Protein AF-A0A958D1J6-F1 (afdb_monomer)

Foldseek 3Di:
DLLLLLLLVLLQLLLVLVCLQPNDDRVSVVVCVVPVVVSCCCRP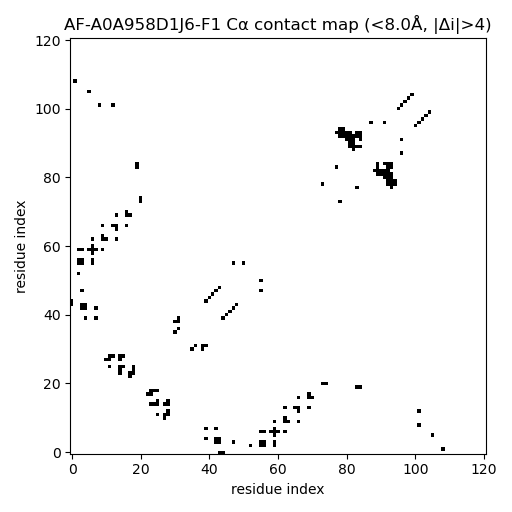VPPCNPPDPVVSNVSNVVSVVSSVVSVVPDDPCQQVQACSCVVVPNRDGNVCCCVVPNVVVVVVVVVVVVVVVVVVD

pLDDT: mean 96.07, std 3.65, range [61.59, 98.75]

Radius of gyration: 15.24 Å; Cα contacts (8 Å, |Δi|>4): 112; chains: 1; bounding box: 37×27×44 Å

Secondary structure (DSSP, 8-state):
-HHHHHHHHHHHHHHHHHHHHS----HHHHHHHH-HHHHHIIIIIISSTT--HHHHHHHHHHHHHHHHHHHHTSPTTSTT-TTSSTTT-TT--HHHIIIIIIIHHHHHHHHHHHHHHHH--

Structure (mmCIF, N/CA/C/O backbone):
data_AF-A0A958D1J6-F1
#
_entry.id   AF-A0A958D1J6-F1
#
loop_
_atom_site.group_PDB
_atom_site.id
_atom_site.type_symbol
_atom_site.label_atom_id
_atom_site.label_alt_id
_atom_site.label_comp_id
_atom_site.label_asym_id
_atom_site.label_entity_id
_atom_site.label_seq_id
_atom_site.pdbx_PDB_ins_code
_atom_site.Cartn_x
_atom_site.Cartn_y
_atom_site.Cartn_z
_atom_site.occupancy
_atom_site.B_iso_or_equiv
_atom_site.auth_seq_id
_atom_site.auth_comp_id
_atom_site.auth_asym_id
_atom_site.auth_atom_id
_atom_site.pdbx_PDB_model_num
ATOM 1 N N . ASP A 1 1 ? 9.641 -0.310 -13.006 1.00 91.31 1 ASP A N 1
ATOM 2 C CA . ASP A 1 1 ? 8.412 0.464 -12.726 1.00 91.31 1 ASP A CA 1
ATOM 3 C C . ASP A 1 1 ? 7.361 -0.378 -12.018 1.00 91.31 1 ASP A C 1
ATOM 5 O O . ASP A 1 1 ? 7.129 -0.153 -10.844 1.00 91.31 1 ASP A O 1
ATOM 9 N N . LEU A 1 2 ? 6.806 -1.426 -12.639 1.00 95.00 2 LEU A N 1
ATOM 10 C CA . LEU A 1 2 ? 5.727 -2.221 -12.019 1.00 95.00 2 LEU A CA 1
ATOM 11 C C . LEU A 1 2 ? 6.075 -2.839 -10.647 1.00 95.00 2 LEU A C 1
ATOM 13 O O . LEU A 1 2 ? 5.245 -2.828 -9.746 1.00 95.00 2 LEU A O 1
ATOM 17 N N . VAL A 1 3 ? 7.297 -3.349 -10.447 1.00 96.12 3 VAL A N 1
ATOM 18 C CA . VAL A 1 3 ? 7.703 -3.873 -9.124 1.00 96.12 3 VAL A CA 1
ATOM 19 C C . VAL A 1 3 ? 7.863 -2.752 -8.094 1.00 96.12 3 VAL A C 1
ATOM 21 O O . VAL A 1 3 ? 7.436 -2.918 -6.960 1.00 96.12 3 VAL A O 1
ATOM 24 N N . ALA A 1 4 ? 8.411 -1.602 -8.493 1.00 97.06 4 ALA A N 1
ATOM 25 C CA . ALA A 1 4 ? 8.508 -0.411 -7.644 1.00 97.06 4 ALA A CA 1
ATOM 26 C C . ALA A 1 4 ? 7.117 0.108 -7.235 1.00 97.06 4 ALA A C 1
ATOM 28 O O . ALA A 1 4 ? 6.882 0.440 -6.074 1.00 97.06 4 ALA A O 1
ATOM 29 N N . HIS A 1 5 ? 6.171 0.105 -8.176 1.00 97.25 5 HIS A N 1
ATOM 30 C CA . HIS A 1 5 ? 4.764 0.406 -7.926 1.00 97.25 5 HIS A CA 1
ATOM 31 C C . HIS A 1 5 ? 4.171 -0.544 -6.880 1.00 97.25 5 HIS A C 1
ATOM 33 O O . HIS A 1 5 ? 3.670 -0.099 -5.853 1.00 97.25 5 HIS A O 1
ATOM 39 N N . LEU A 1 6 ? 4.314 -1.861 -7.063 1.00 97.62 6 LEU A N 1
ATOM 40 C CA . LEU A 1 6 ? 3.827 -2.839 -6.084 1.00 97.62 6 LEU A CA 1
ATOM 41 C C . LEU A 1 6 ? 4.512 -2.705 -4.711 1.00 97.62 6 LEU A C 1
ATOM 43 O O . LEU A 1 6 ? 3.834 -2.833 -3.695 1.00 97.62 6 LEU A O 1
ATOM 47 N N . ALA A 1 7 ? 5.817 -2.410 -4.664 1.00 97.94 7 ALA A N 1
ATOM 48 C CA . ALA A 1 7 ? 6.543 -2.151 -3.417 1.00 97.94 7 ALA A CA 1
ATOM 49 C C . ALA A 1 7 ? 5.951 -0.956 -2.655 1.00 97.94 7 ALA A C 1
ATOM 51 O O . ALA A 1 7 ? 5.732 -1.031 -1.448 1.00 97.94 7 ALA A O 1
ATOM 52 N N . SER A 1 8 ? 5.608 0.116 -3.373 1.00 98.12 8 SER A N 1
ATOM 53 C CA . SER A 1 8 ? 4.986 1.318 -2.801 1.00 98.12 8 SER A CA 1
ATOM 54 C C . SER A 1 8 ? 3.652 1.003 -2.125 1.00 98.12 8 SER A C 1
ATOM 56 O O . SER A 1 8 ? 3.376 1.502 -1.037 1.00 98.12 8 SER A O 1
ATOM 58 N N . PHE A 1 9 ? 2.842 0.125 -2.722 1.00 98.19 9 PHE A N 1
ATOM 59 C CA . PHE A 1 9 ? 1.575 -0.304 -2.128 1.00 98.19 9 PHE A CA 1
ATOM 60 C C . PHE A 1 9 ? 1.776 -1.212 -0.907 1.00 98.19 9 PHE A C 1
ATOM 62 O O . PHE A 1 9 ? 1.050 -1.058 0.071 1.00 98.19 9 PHE A O 1
ATOM 69 N N . GLU A 1 10 ? 2.764 -2.112 -0.906 1.00 98.44 10 GLU A N 1
ATOM 70 C CA . GLU A 1 10 ? 3.092 -2.900 0.296 1.00 98.44 10 GLU A CA 1
ATOM 71 C C . GLU A 1 10 ? 3.507 -1.992 1.463 1.00 98.44 10 GLU A C 1
ATOM 73 O O . GLU A 1 10 ? 3.044 -2.182 2.585 1.00 98.44 10 GLU A O 1
ATOM 78 N N . LEU A 1 11 ? 4.299 -0.946 1.203 1.00 98.62 11 LEU A N 1
ATOM 79 C CA . LEU A 1 11 ? 4.679 0.036 2.225 1.00 98.62 11 LEU A CA 1
ATOM 80 C C . LEU A 1 11 ? 3.473 0.817 2.770 1.00 98.62 11 LEU A C 1
ATOM 82 O O . LEU A 1 11 ? 3.388 1.057 3.972 1.00 98.62 11 LEU A O 1
ATOM 86 N N . VAL A 1 12 ? 2.499 1.165 1.923 1.00 98.44 12 VAL A N 1
ATOM 87 C CA . VAL A 1 12 ? 1.239 1.760 2.400 1.00 98.44 12 VAL A CA 1
ATOM 88 C C . VAL A 1 12 ? 0.468 0.770 3.278 1.00 98.44 12 VAL A C 1
ATOM 90 O O . VAL A 1 12 ? -0.080 1.161 4.306 1.00 98.44 12 VAL A O 1
ATOM 93 N N . LEU A 1 13 ? 0.423 -0.514 2.907 1.00 98.4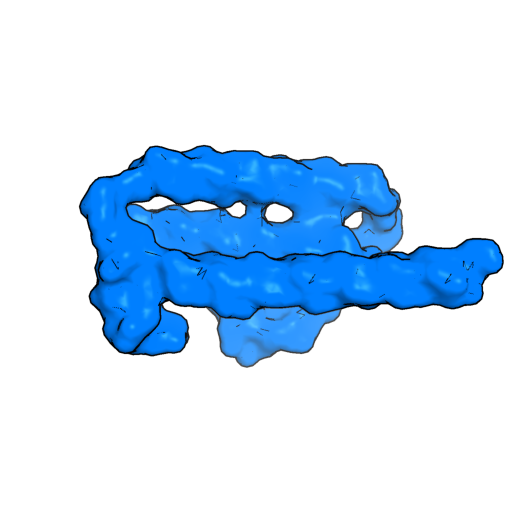4 13 LEU A N 1
ATOM 94 C CA . LEU A 1 13 ? -0.257 -1.533 3.710 1.00 98.44 13 LEU A CA 1
ATOM 95 C C . LEU A 1 13 ? 0.408 -1.716 5.081 1.00 98.44 13 LEU A C 1
ATOM 97 O O . LEU A 1 13 ? -0.297 -1.896 6.072 1.00 98.44 13 LEU A O 1
ATOM 101 N N . VAL A 1 14 ? 1.738 -1.609 5.161 1.00 98.62 14 VAL A N 1
ATOM 102 C CA . VAL A 1 14 ? 2.468 -1.574 6.438 1.00 98.62 14 VAL A CA 1
ATOM 103 C C . VAL A 1 14 ? 1.943 -0.452 7.336 1.00 98.62 14 VAL A C 1
ATOM 105 O O . VAL A 1 14 ? 1.565 -0.727 8.475 1.00 98.62 14 VAL A O 1
ATOM 108 N N . GLU A 1 15 ? 1.866 0.784 6.832 1.00 98.44 15 GLU A N 1
ATOM 109 C CA . GLU A 1 15 ? 1.363 1.924 7.612 1.00 98.44 15 GLU A CA 1
ATOM 110 C C . GLU A 1 15 ? -0.086 1.717 8.064 1.00 98.44 15 GLU A C 1
ATOM 112 O O . GLU A 1 15 ? -0.425 1.993 9.213 1.00 98.44 15 GLU A O 1
ATOM 117 N N . VAL A 1 16 ? -0.943 1.194 7.181 1.00 97.81 16 VAL A N 1
ATOM 118 C CA . VAL A 1 16 ? -2.345 0.908 7.509 1.00 97.81 16 VAL A CA 1
ATOM 119 C C . VAL A 1 16 ? -2.453 -0.114 8.640 1.00 97.81 16 VAL A C 1
ATOM 121 O O . VAL A 1 16 ? -3.212 0.097 9.583 1.00 97.81 16 VAL A O 1
ATOM 124 N N . LEU A 1 17 ? -1.703 -1.215 8.567 1.00 97.88 17 LEU A N 1
ATOM 125 C CA . LEU A 1 17 ? -1.747 -2.261 9.589 1.00 97.88 17 LEU A CA 1
ATOM 126 C C . LEU A 1 17 ? -1.209 -1.767 10.938 1.00 97.88 17 LEU A C 1
ATOM 128 O O . LEU A 1 17 ? -1.759 -2.125 11.978 1.00 97.88 17 LEU A O 1
ATOM 132 N N . GLN A 1 18 ? -0.173 -0.925 10.929 1.00 97.38 18 GLN A N 1
ATOM 133 C CA . GLN A 1 18 ? 0.366 -0.311 12.144 1.00 97.38 18 GLN A CA 1
ATOM 134 C C . GLN A 1 18 ? -0.646 0.643 12.795 1.00 97.38 18 GLN A C 1
ATOM 136 O O . GLN A 1 18 ? -0.955 0.475 13.976 1.00 97.38 18 GLN A O 1
ATOM 141 N N . ASP A 1 19 ? -1.210 1.572 12.018 1.00 96.81 19 ASP A N 1
ATOM 142 C CA . ASP A 1 19 ? -2.155 2.596 12.490 1.00 96.81 19 ASP A CA 1
ATOM 143 C C . ASP A 1 19 ? -3.422 1.985 13.106 1.00 96.81 19 ASP A C 1
ATOM 145 O O . ASP A 1 19 ? -3.931 2.458 14.123 1.00 96.81 19 ASP A O 1
ATOM 149 N N . VAL A 1 20 ? -3.912 0.880 12.535 1.00 95.44 20 VAL A N 1
ATOM 150 C CA . VAL A 1 20 ? -5.129 0.207 13.017 1.00 95.44 20 VAL A CA 1
ATOM 151 C C . VAL A 1 20 ? -4.915 -0.506 14.358 1.00 95.44 20 VAL A C 1
ATOM 153 O O . VAL A 1 20 ? -5.863 -0.661 15.133 1.00 95.44 20 VAL A O 1
ATOM 156 N N . VAL A 1 21 ? -3.684 -0.922 14.673 1.00 94.69 21 VAL A N 1
ATOM 157 C CA . VAL A 1 21 ? -3.343 -1.489 15.988 1.00 94.69 21 VAL A CA 1
ATOM 158 C C . VAL A 1 21 ? -3.067 -0.383 16.999 1.00 94.69 21 VAL A C 1
ATOM 160 O O . VAL A 1 21 ? -3.572 -0.419 18.121 1.00 94.69 21 VAL A O 1
ATOM 163 N N . THR A 1 22 ? -2.231 0.582 16.627 1.00 94.38 22 THR A N 1
ATOM 164 C CA . THR A 1 22 ? -1.876 1.735 17.454 1.00 94.38 22 THR A CA 1
ATOM 165 C C . THR A 1 22 ? -1.797 2.957 16.552 1.00 94.38 22 THR A C 1
ATOM 167 O O . THR A 1 22 ? -0.909 2.988 15.701 1.00 94.38 22 THR A O 1
ATOM 170 N N . PRO A 1 23 ? -2.659 3.972 16.758 1.00 95.38 23 PRO A N 1
ATOM 171 C CA . PRO A 1 23 ? -2.681 5.148 15.904 1.00 95.38 23 PRO A CA 1
ATOM 172 C C . PRO A 1 23 ? -1.292 5.758 15.727 1.00 95.38 23 PRO A C 1
ATOM 174 O O . PRO A 1 23 ? -0.608 6.064 16.711 1.00 95.38 23 PRO A O 1
ATOM 177 N N . CYS A 1 24 ? -0.875 5.933 14.477 1.00 96.50 24 CYS A N 1
ATOM 178 C CA . CYS A 1 24 ? 0.449 6.430 14.132 1.00 96.50 24 CYS A CA 1
ATOM 179 C C . CYS A 1 24 ? 0.403 7.300 12.868 1.00 96.50 24 CYS A C 1
ATOM 181 O O . CYS A 1 24 ? -0.571 7.271 12.120 1.00 96.50 24 CYS A O 1
ATOM 183 N N . PRO A 1 25 ? 1.440 8.112 12.603 1.00 97.62 25 PRO A N 1
ATOM 184 C CA . PRO A 1 25 ? 1.543 8.808 11.327 1.00 97.62 25 PRO A CA 1
ATOM 185 C C . PRO A 1 25 ? 1.575 7.819 10.155 1.00 97.62 25 PRO A C 1
ATOM 187 O O . PRO A 1 25 ? 2.280 6.814 10.219 1.00 97.62 25 PRO A O 1
ATOM 190 N N . THR A 1 26 ? 0.858 8.140 9.078 1.00 97.94 26 THR A N 1
ATOM 191 C CA . THR A 1 26 ? 0.780 7.315 7.860 1.00 97.94 26 THR A CA 1
ATOM 192 C C . THR A 1 26 ? 1.036 8.160 6.602 1.00 97.94 26 THR A C 1
ATOM 194 O O . THR A 1 26 ? 0.122 8.385 5.798 1.00 97.94 26 THR A O 1
ATOM 197 N N . PRO A 1 27 ? 2.243 8.731 6.448 1.00 98.06 27 PRO A N 1
ATOM 198 C CA . PRO A 1 27 ? 2.537 9.654 5.358 1.00 98.06 27 PRO A CA 1
ATOM 199 C C . PRO A 1 27 ? 2.343 9.042 3.964 1.00 98.06 27 PRO A C 1
ATOM 201 O O . PRO A 1 27 ? 1.888 9.752 3.067 1.00 98.06 27 PRO A O 1
ATOM 204 N N . LEU A 1 28 ? 2.640 7.755 3.756 1.00 98.31 28 LEU A N 1
ATOM 205 C CA . LEU A 1 28 ? 2.443 7.107 2.456 1.00 98.31 28 LEU A CA 1
ATOM 206 C C . LEU A 1 28 ? 0.959 6.886 2.157 1.00 98.31 28 LEU A C 1
ATOM 208 O O . LEU A 1 28 ? 0.515 7.177 1.047 1.00 98.31 28 LEU A O 1
ATOM 212 N N . ARG A 1 29 ? 0.172 6.428 3.139 1.00 97.44 29 ARG A N 1
ATOM 213 C CA . ARG A 1 29 ? -1.290 6.311 2.995 1.00 97.44 29 ARG A CA 1
ATOM 214 C C . ARG A 1 29 ? -1.921 7.665 2.696 1.00 97.44 29 ARG A C 1
ATOM 216 O O . ARG A 1 29 ? -2.786 7.765 1.827 1.00 97.44 29 ARG A O 1
ATOM 223 N N . ASP A 1 30 ? -1.508 8.694 3.428 1.00 97.94 30 ASP A N 1
ATOM 224 C CA . ASP A 1 30 ? -2.073 10.033 3.299 1.00 97.94 30 ASP A CA 1
ATOM 225 C C . ASP A 1 30 ? -1.710 10.650 1.941 1.00 97.94 30 ASP A C 1
ATOM 227 O O . ASP A 1 30 ? -2.576 11.244 1.298 1.00 97.94 30 ASP A O 1
ATOM 231 N N . ALA A 1 31 ? -0.483 10.431 1.453 1.00 98.00 31 ALA A N 1
ATOM 232 C CA . ALA A 1 31 ? -0.067 10.828 0.110 1.00 98.00 31 ALA A CA 1
ATOM 233 C C . ALA A 1 31 ? -0.853 10.087 -0.986 1.00 98.00 31 ALA A C 1
ATOM 235 O O . ALA A 1 31 ? -1.407 10.736 -1.873 1.00 98.00 31 ALA A O 1
ATOM 236 N N . LEU A 1 32 ? -0.978 8.755 -0.892 1.00 97.19 32 LEU A N 1
ATOM 237 C CA . LEU A 1 32 ? -1.760 7.947 -1.837 1.00 97.19 32 LEU A CA 1
ATOM 238 C C . LEU A 1 32 ? -3.224 8.406 -1.901 1.00 97.19 32 LEU A C 1
ATOM 240 O O . LEU A 1 32 ? -3.816 8.470 -2.976 1.00 97.19 32 LEU A O 1
ATOM 244 N N . LYS A 1 33 ? -3.819 8.720 -0.745 1.00 95.81 33 LYS A N 1
ATOM 245 C CA . LYS A 1 33 ? -5.204 9.189 -0.653 1.00 95.81 33 LYS A CA 1
ATOM 246 C C . LYS A 1 33 ? -5.384 10.597 -1.222 1.00 95.81 33 LYS A C 1
ATOM 248 O O . LYS A 1 33 ? -6.450 10.889 -1.760 1.00 95.81 33 LYS A O 1
ATOM 253 N N . ALA A 1 34 ? -4.394 11.471 -1.050 1.00 97.19 34 ALA A N 1
ATOM 254 C CA . ALA A 1 34 ? -4.456 12.845 -1.532 1.00 97.19 34 ALA A CA 1
ATOM 255 C C . ALA A 1 34 ? -4.420 12.906 -3.064 1.00 97.19 34 ALA A C 1
ATOM 257 O O . ALA A 1 34 ? -5.261 13.573 -3.663 1.00 97.19 34 ALA A O 1
ATOM 258 N N . ASP A 1 35 ? -3.476 12.194 -3.680 1.00 97.75 35 ASP A N 1
ATOM 259 C CA . ASP A 1 35 ? -3.343 12.099 -5.131 1.00 97.75 35 ASP A CA 1
ATOM 260 C C . ASP A 1 35 ? -2.584 10.819 -5.500 1.00 97.75 35 ASP A C 1
ATOM 262 O O . ASP A 1 35 ? -1.360 10.735 -5.383 1.00 97.75 35 ASP A O 1
ATOM 266 N N . GLY A 1 36 ? -3.323 9.804 -5.954 1.00 95.62 36 GLY A N 1
ATOM 267 C CA . GLY A 1 36 ? -2.737 8.511 -6.293 1.00 95.62 36 GLY A CA 1
ATOM 268 C C . GLY A 1 36 ? -1.811 8.551 -7.508 1.00 95.62 36 GLY A C 1
ATOM 269 O O . GLY A 1 36 ? -0.888 7.743 -7.583 1.00 95.62 36 GLY A O 1
ATOM 270 N N . GLN A 1 37 ? -2.019 9.483 -8.444 1.00 96.69 37 GLN A N 1
ATOM 271 C CA . GLN A 1 37 ? -1.128 9.626 -9.591 1.00 96.69 37 GLN A CA 1
ATOM 272 C C . GLN A 1 37 ? 0.178 10.286 -9.155 1.00 96.69 37 GLN A C 1
ATOM 274 O O . GLN A 1 37 ? 1.237 9.707 -9.369 1.00 96.69 37 GLN A O 1
ATOM 279 N N . ALA A 1 38 ? 0.102 11.425 -8.462 1.00 97.81 38 ALA A N 1
ATOM 280 C CA . ALA A 1 38 ? 1.297 12.103 -7.962 1.00 97.81 38 ALA A CA 1
ATOM 281 C C . ALA A 1 38 ? 2.094 11.222 -6.984 1.00 97.81 38 ALA A C 1
ATOM 283 O O . ALA A 1 38 ? 3.324 11.250 -6.980 1.00 97.81 38 ALA A O 1
ATOM 284 N N . PHE A 1 39 ? 1.410 10.400 -6.179 1.00 98.06 39 PHE A N 1
ATOM 285 C CA . PHE A 1 39 ? 2.059 9.385 -5.352 1.00 98.06 39 PHE A CA 1
ATOM 286 C C . PHE A 1 39 ? 2.8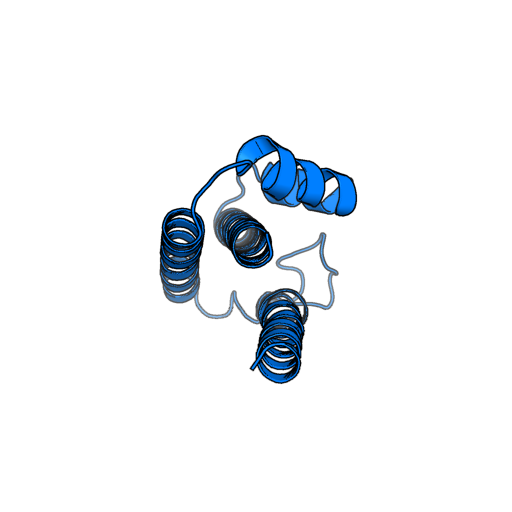63 8.392 -6.199 1.00 98.06 39 PHE A C 1
ATOM 288 O O . PHE A 1 39 ? 4.029 8.152 -5.890 1.00 98.06 39 PHE A O 1
ATOM 295 N N . ASN A 1 40 ? 2.274 7.830 -7.259 1.00 96.00 40 ASN A N 1
ATOM 296 C CA . ASN A 1 40 ? 2.970 6.875 -8.122 1.00 96.00 40 ASN A CA 1
ATOM 297 C C . ASN A 1 40 ? 4.153 7.526 -8.845 1.00 96.00 40 ASN A C 1
ATOM 299 O O . ASN A 1 40 ? 5.241 6.955 -8.822 1.00 96.00 40 ASN A O 1
ATOM 303 N N . ASP A 1 41 ? 3.965 8.721 -9.408 1.00 97.38 41 ASP A N 1
ATOM 304 C CA . ASP A 1 41 ? 5.022 9.475 -10.091 1.00 97.38 41 ASP A CA 1
ATOM 305 C C . ASP A 1 41 ? 6.206 9.702 -9.131 1.00 97.38 41 ASP A C 1
ATOM 307 O O . ASP A 1 41 ? 7.354 9.381 -9.437 1.00 97.38 41 ASP A O 1
ATOM 311 N N . HIS A 1 42 ? 5.934 10.135 -7.896 1.00 97.88 42 HIS A N 1
ATOM 312 C CA . HIS A 1 42 ? 6.979 10.323 -6.893 1.00 97.88 42 HIS A CA 1
ATOM 313 C C . HIS A 1 42 ? 7.657 9.005 -6.482 1.00 97.88 42 HIS A C 1
ATOM 315 O O . HIS A 1 42 ? 8.883 8.909 -6.409 1.00 97.88 42 HIS A O 1
ATOM 321 N N . GLN A 1 43 ? 6.879 7.963 -6.194 1.00 97.44 43 GLN A N 1
ATOM 322 C CA . GLN A 1 43 ? 7.414 6.703 -5.684 1.00 97.44 43 GLN A CA 1
ATOM 323 C C . GLN A 1 43 ? 8.185 5.902 -6.741 1.00 97.44 43 GLN A C 1
ATOM 325 O O . GLN A 1 43 ? 9.157 5.218 -6.407 1.00 97.44 43 GLN A O 1
ATOM 330 N N . VAL A 1 44 ? 7.753 5.945 -7.998 1.00 95.81 44 VAL A N 1
ATOM 331 C CA . VAL A 1 44 ? 8.330 5.151 -9.085 1.00 95.81 44 VAL A CA 1
ATOM 332 C C . VAL A 1 44 ? 9.349 5.972 -9.866 1.00 95.81 44 VAL A C 1
ATOM 334 O O . VAL A 1 44 ? 10.504 5.551 -9.970 1.00 95.81 44 VAL A O 1
ATOM 337 N N . ASP A 1 45 ? 8.955 7.150 -10.349 1.00 93.25 45 ASP A N 1
ATOM 338 C CA . ASP A 1 45 ? 9.727 7.908 -11.339 1.00 93.25 45 ASP A CA 1
ATOM 339 C C . ASP A 1 45 ? 10.722 8.884 -10.713 1.00 93.25 45 ASP A C 1
ATOM 341 O O . ASP A 1 45 ? 11.720 9.233 -11.349 1.00 93.25 45 ASP A O 1
ATOM 345 N N . GLU A 1 46 ? 10.498 9.310 -9.467 1.00 93.75 46 GLU A N 1
ATOM 346 C CA . GLU A 1 46 ? 11.437 10.172 -8.743 1.00 93.75 46 GLU A CA 1
ATOM 347 C C . GLU A 1 46 ? 12.316 9.365 -7.780 1.00 93.75 46 GLU A C 1
ATOM 349 O O . GLU A 1 46 ? 13.542 9.363 -7.904 1.00 93.75 46 GLU A O 1
ATOM 354 N N . LEU A 1 47 ? 11.709 8.643 -6.834 1.00 93.94 47 LEU A N 1
ATOM 355 C CA . LEU A 1 47 ? 12.428 7.984 -5.739 1.00 93.94 47 LEU A CA 1
ATOM 356 C C . LEU A 1 47 ? 13.222 6.754 -6.197 1.00 93.94 47 LEU A C 1
ATOM 358 O O . LEU A 1 47 ? 14.347 6.519 -5.741 1.00 93.94 47 LEU A O 1
ATOM 362 N N . ARG A 1 48 ? 12.629 5.955 -7.088 1.00 95.81 48 ARG A N 1
ATOM 363 C CA . ARG A 1 48 ? 13.195 4.687 -7.576 1.00 95.81 48 ARG A CA 1
ATOM 364 C C . ARG A 1 48 ? 13.719 4.789 -9.003 1.00 95.81 48 ARG A C 1
ATOM 366 O O . ARG A 1 48 ? 14.025 3.773 -9.632 1.00 95.81 48 ARG A O 1
ATOM 373 N N . ASN A 1 49 ? 13.902 6.014 -9.489 1.00 93.69 49 ASN A N 1
ATOM 374 C CA . ASN A 1 49 ? 14.517 6.267 -10.779 1.00 93.69 49 ASN A CA 1
ATOM 375 C C . ASN A 1 49 ? 15.912 5.633 -10.848 1.00 93.69 49 ASN A C 1
ATOM 377 O O . ASN A 1 49 ? 16.746 5.817 -9.958 1.00 93.69 49 ASN A O 1
ATOM 381 N N . GLY A 1 50 ? 16.167 4.863 -11.904 1.00 94.38 50 GLY A N 1
ATOM 382 C CA . GLY A 1 50 ? 17.451 4.200 -12.120 1.00 94.38 50 GLY A CA 1
ATOM 383 C C . GLY A 1 50 ? 17.754 3.048 -11.157 1.00 94.38 50 GLY A C 1
ATOM 384 O O . GLY A 1 50 ? 18.860 2.506 -11.203 1.00 94.38 50 GLY A O 1
ATOM 385 N N . TRP A 1 51 ? 16.813 2.643 -10.295 1.00 97.50 51 TRP A N 1
ATOM 386 C CA . TRP A 1 51 ? 16.976 1.422 -9.507 1.00 97.50 51 TRP A CA 1
ATOM 387 C C . TRP A 1 51 ? 16.943 0.193 -10.414 1.00 97.50 51 TRP A C 1
ATOM 389 O O . TRP A 1 51 ? 16.236 0.147 -11.422 1.00 97.50 51 TRP A O 1
ATOM 399 N N . THR A 1 52 ? 17.699 -0.835 -10.031 1.00 97.69 52 THR A N 1
ATOM 400 C CA . THR A 1 52 ? 17.628 -2.128 -10.710 1.00 97.69 52 THR A CA 1
ATOM 401 C C . THR A 1 52 ? 16.348 -2.865 -10.331 1.00 97.69 52 THR A C 1
ATOM 403 O O . THR A 1 52 ? 15.731 -2.604 -9.293 1.00 97.69 52 THR A O 1
ATOM 406 N N . TYR A 1 53 ? 15.963 -3.828 -11.167 1.00 95.50 53 TYR A N 1
ATOM 407 C CA . TYR A 1 53 ? 14.848 -4.722 -10.871 1.00 95.50 53 TYR A CA 1
ATOM 408 C C . TYR A 1 53 ? 15.047 -5.444 -9.533 1.00 95.50 53 TYR A C 1
ATOM 410 O O . TYR A 1 53 ? 14.123 -5.492 -8.727 1.00 95.50 53 TYR A O 1
ATOM 418 N N . GLU A 1 54 ? 16.253 -5.958 -9.282 1.00 98.25 54 GLU A N 1
ATOM 419 C CA . GLU A 1 54 ? 16.594 -6.719 -8.079 1.00 98.25 54 GLU A CA 1
ATOM 420 C C . GLU A 1 54 ? 16.393 -5.874 -6.825 1.00 98.25 54 GLU A C 1
ATOM 422 O O . GLU A 1 54 ? 15.769 -6.334 -5.876 1.00 98.25 54 GLU A O 1
ATOM 427 N N . ARG A 1 55 ? 16.822 -4.608 -6.853 1.00 98.25 55 ARG A N 1
ATOM 428 C CA . ARG A 1 55 ? 16.651 -3.691 -5.724 1.00 98.25 55 ARG A CA 1
ATOM 429 C C . ARG A 1 55 ? 15.177 -3.396 -5.439 1.00 98.25 55 ARG A C 1
ATOM 431 O O . ARG A 1 55 ? 14.760 -3.390 -4.285 1.00 98.25 55 ARG A O 1
ATOM 438 N N . CYS A 1 56 ? 14.375 -3.166 -6.479 1.00 98.00 56 CYS A N 1
ATOM 439 C CA . CYS A 1 56 ? 12.929 -2.983 -6.322 1.00 98.00 56 CYS A CA 1
ATOM 440 C C . CYS A 1 56 ? 12.255 -4.258 -5.791 1.00 98.00 56 CYS A C 1
ATOM 442 O O . CYS A 1 56 ? 11.336 -4.184 -4.978 1.00 98.00 56 CYS A O 1
ATOM 444 N N . LEU A 1 57 ? 12.710 -5.431 -6.242 1.00 98.06 57 LEU A N 1
ATOM 445 C CA . LEU A 1 57 ? 12.201 -6.716 -5.776 1.00 98.06 57 LEU A CA 1
ATOM 446 C C . LEU A 1 57 ? 12.558 -6.968 -4.306 1.00 98.06 57 LEU A C 1
ATOM 448 O O . LEU A 1 57 ? 11.704 -7.432 -3.559 1.00 98.06 57 LEU A O 1
ATOM 452 N N . GLU A 1 58 ? 13.782 -6.650 -3.886 1.00 98.62 58 GLU A N 1
ATOM 453 C CA . GLU A 1 58 ? 14.221 -6.743 -2.489 1.00 98.62 58 GLU A CA 1
ATOM 454 C C . GLU A 1 58 ? 13.339 -5.898 -1.567 1.00 98.62 58 GLU A C 1
ATOM 456 O O . GLU A 1 58 ? 12.873 -6.397 -0.545 1.00 98.62 58 GLU A O 1
ATOM 461 N N . GLU A 1 59 ? 13.049 -4.651 -1.945 1.00 98.44 59 GLU A N 1
ATOM 462 C CA . GLU A 1 59 ? 12.170 -3.780 -1.162 1.00 98.44 59 GLU A CA 1
ATOM 463 C C . GLU A 1 59 ? 10.733 -4.310 -1.109 1.00 98.44 59 GLU A C 1
ATOM 465 O O . GLU A 1 59 ? 10.144 -4.378 -0.030 1.00 98.44 59 GLU A O 1
ATOM 470 N N . TYR A 1 60 ? 10.187 -4.747 -2.248 1.00 98.44 60 TYR A N 1
ATOM 471 C CA . TYR A 1 60 ? 8.870 -5.381 -2.291 1.00 98.44 60 TYR A CA 1
ATOM 472 C C . TYR A 1 60 ? 8.803 -6.597 -1.356 1.00 98.44 60 TYR A C 1
ATOM 474 O O . TYR A 1 60 ? 7.855 -6.730 -0.585 1.00 98.44 60 TYR A O 1
ATOM 482 N N . LEU A 1 61 ? 9.804 -7.483 -1.400 1.00 98.62 61 LEU A N 1
ATOM 483 C CA . LEU A 1 61 ? 9.843 -8.685 -0.566 1.00 98.62 61 LEU A CA 1
ATOM 484 C C . LEU A 1 61 ? 9.992 -8.344 0.920 1.00 98.62 61 LEU A C 1
ATOM 486 O O . LEU A 1 61 ? 9.336 -8.974 1.748 1.00 98.62 61 LEU A O 1
ATOM 490 N N . ALA A 1 62 ? 10.806 -7.343 1.259 1.00 98.75 62 ALA A N 1
ATOM 491 C CA . ALA A 1 62 ? 10.967 -6.880 2.633 1.00 98.75 62 ALA A CA 1
ATOM 492 C C . ALA A 1 62 ? 9.662 -6.292 3.192 1.00 98.75 62 ALA A C 1
ATOM 494 O O . ALA A 1 62 ? 9.231 -6.678 4.279 1.00 98.75 62 ALA A O 1
ATOM 495 N N . ALA A 1 63 ? 8.999 -5.417 2.431 1.00 98.56 63 ALA A N 1
ATOM 496 C CA . ALA A 1 63 ? 7.713 -4.845 2.819 1.00 98.56 63 ALA A CA 1
ATOM 497 C C . ALA A 1 63 ? 6.630 -5.930 2.929 1.00 98.56 63 ALA A C 1
ATOM 499 O O . ALA A 1 63 ? 5.874 -5.953 3.898 1.00 98.56 63 ALA A O 1
ATOM 500 N N . HIS A 1 64 ? 6.604 -6.884 1.995 1.00 98.38 64 HIS A N 1
ATOM 501 C CA . HIS A 1 64 ? 5.670 -8.004 2.036 1.00 98.38 64 HIS A CA 1
ATOM 502 C C . HIS A 1 64 ? 5.867 -8.884 3.279 1.00 98.38 64 HIS A C 1
ATOM 504 O O . HIS A 1 64 ? 4.893 -9.276 3.920 1.00 98.38 64 HIS A O 1
ATOM 510 N N . GLU A 1 65 ? 7.111 -9.185 3.655 1.00 98.69 65 GLU A N 1
ATOM 511 C CA . GLU A 1 65 ? 7.387 -9.953 4.871 1.00 98.69 65 GLU A CA 1
ATOM 512 C C . GLU A 1 65 ? 6.963 -9.181 6.129 1.00 98.69 65 GLU A C 1
ATOM 514 O O . GLU A 1 65 ? 6.368 -9.760 7.038 1.00 98.69 65 GLU A O 1
ATOM 519 N N . GLN A 1 66 ? 7.161 -7.860 6.153 1.00 98.62 66 GLN A N 1
ATOM 520 C CA . GLN A 1 66 ? 6.664 -7.010 7.233 1.00 98.62 66 GLN A CA 1
ATOM 521 C C . GLN A 1 66 ? 5.131 -7.023 7.322 1.00 98.62 66 GLN A C 1
ATOM 523 O O . GLN A 1 66 ? 4.591 -7.170 8.417 1.00 98.62 66 GLN A O 1
ATOM 528 N N . VAL A 1 67 ? 4.424 -6.928 6.191 1.00 98.44 67 VAL A N 1
ATOM 529 C CA . VAL A 1 67 ? 2.960 -7.073 6.138 1.00 98.44 67 VAL A CA 1
ATOM 530 C C . VAL A 1 67 ? 2.534 -8.420 6.713 1.00 98.44 67 VAL A C 1
ATOM 532 O O . VAL A 1 67 ? 1.630 -8.470 7.544 1.00 98.44 67 VAL A O 1
ATOM 535 N N . ARG A 1 68 ? 3.193 -9.518 6.324 1.00 97.94 68 ARG A N 1
ATOM 536 C CA . ARG A 1 68 ? 2.876 -10.857 6.843 1.00 97.94 68 ARG A CA 1
ATOM 537 C C . ARG A 1 68 ? 3.073 -10.955 8.354 1.00 97.94 68 ARG A C 1
ATOM 539 O O . ARG A 1 68 ? 2.216 -11.531 9.022 1.00 97.94 68 ARG A O 1
ATOM 546 N N . GLY A 1 69 ? 4.152 -10.376 8.879 1.00 98.12 69 GLY A N 1
ATOM 547 C CA . GLY A 1 69 ? 4.389 -10.278 10.320 1.00 98.12 69 GLY A CA 1
ATOM 548 C C . GLY A 1 69 ? 3.279 -9.499 11.026 1.00 98.12 69 GLY A C 1
ATOM 549 O O . GLY A 1 69 ? 2.634 -10.028 11.925 1.00 98.12 69 GLY A O 1
ATOM 550 N N . LEU A 1 70 ? 2.972 -8.291 10.544 1.00 97.81 70 LEU A N 1
ATOM 551 C CA . LEU A 1 70 ? 1.931 -7.435 11.120 1.00 97.81 70 LEU A CA 1
ATOM 552 C C . LEU A 1 70 ? 0.554 -8.102 11.112 1.00 97.81 70 LEU A C 1
ATOM 554 O O . LEU A 1 70 ? -0.140 -8.049 12.119 1.00 97.81 70 LEU A O 1
ATOM 558 N N . VAL A 1 71 ? 0.173 -8.758 10.009 1.00 96.50 71 VAL A N 1
ATOM 559 C CA . VAL A 1 71 ? -1.093 -9.503 9.916 1.00 96.50 71 VAL A CA 1
ATOM 560 C C . VAL A 1 71 ? -1.132 -10.658 10.919 1.00 96.50 71 VAL A C 1
ATOM 562 O O . VAL A 1 71 ? -2.169 -10.879 11.542 1.00 96.50 71 VAL A O 1
ATOM 565 N N . SER A 1 72 ? -0.022 -11.382 11.098 1.00 96.12 72 SER A N 1
ATOM 566 C CA . SER A 1 72 ? 0.071 -12.481 12.069 1.00 96.12 72 SER A CA 1
ATOM 567 C C . SER A 1 72 ? -0.049 -12.004 13.519 1.00 96.12 72 SER A C 1
ATOM 569 O O . SER A 1 72 ? -0.537 -12.756 14.363 1.00 96.12 72 SER A O 1
ATOM 571 N N . ASP A 1 73 ? 0.382 -10.776 13.800 1.00 96.44 73 ASP A N 1
ATOM 572 C CA . ASP A 1 73 ? 0.377 -10.179 15.138 1.00 96.44 73 ASP A CA 1
ATOM 573 C C . ASP A 1 73 ? -0.914 -9.399 15.452 1.00 96.44 73 ASP A C 1
ATOM 575 O O . ASP A 1 73 ? -1.069 -8.866 16.556 1.00 96.44 73 ASP A O 1
ATOM 579 N N . LEU A 1 74 ? -1.867 -9.323 14.512 1.00 95.94 74 LEU A N 1
ATOM 580 C CA . LEU A 1 74 ? -3.124 -8.613 14.740 1.00 95.94 74 LEU A CA 1
ATOM 581 C C . LEU A 1 74 ? -3.912 -9.235 15.906 1.00 95.94 74 LEU A C 1
ATOM 583 O O . LEU A 1 74 ? -4.081 -10.457 15.976 1.00 95.94 74 LEU A O 1
ATOM 587 N N . PRO A 1 75 ? -4.502 -8.405 16.787 1.00 95.62 75 PRO A N 1
ATOM 588 C CA . PRO A 1 75 ? -5.464 -8.871 17.772 1.00 95.62 75 PRO A CA 1
ATOM 589 C C . PRO A 1 75 ? -6.592 -9.695 17.141 1.00 95.62 75 PRO A C 1
ATOM 591 O O . PRO A 1 75 ? -7.147 -9.330 16.099 1.00 95.62 75 PRO A O 1
ATOM 594 N N . ALA A 1 76 ? -6.983 -10.778 17.815 1.00 95.00 76 ALA A N 1
ATOM 595 C CA . ALA A 1 76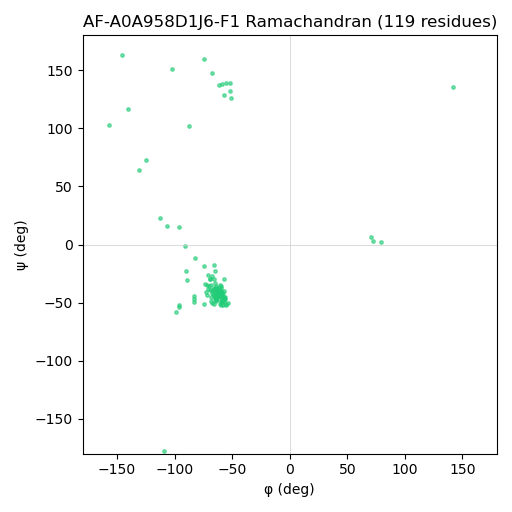 ? -8.053 -11.655 17.353 1.00 95.00 76 ALA A CA 1
ATOM 596 C C . ALA A 1 76 ? -9.337 -10.866 17.033 1.00 95.00 76 ALA A C 1
ATOM 598 O O . ALA A 1 76 ? -9.786 -10.023 17.813 1.00 95.00 76 ALA A O 1
ATOM 599 N N . GLY A 1 77 ? -9.916 -11.137 15.862 1.00 94.62 77 GLY A N 1
ATOM 600 C CA . GLY A 1 77 ? -11.129 -10.479 15.375 1.00 94.62 77 GLY A CA 1
ATOM 601 C C . GLY A 1 77 ? -10.947 -9.027 14.923 1.00 94.62 77 GLY A C 1
ATOM 602 O O . GLY A 1 77 ? -11.934 -8.396 14.567 1.00 94.62 77 GLY A O 1
ATOM 603 N N . LEU A 1 78 ? -9.731 -8.459 14.935 1.00 95.94 78 LEU A N 1
ATOM 604 C CA . LEU A 1 78 ? -9.482 -7.142 14.331 1.00 95.94 78 LEU A CA 1
ATOM 605 C C . LEU A 1 78 ? -9.597 -7.188 12.805 1.00 95.94 78 LEU A C 1
ATOM 607 O O . LEU A 1 78 ? -10.107 -6.237 12.222 1.00 95.94 78 LEU A O 1
ATOM 611 N N . LEU A 1 79 ? -9.186 -8.297 12.183 1.00 95.88 79 LEU A N 1
ATOM 612 C CA . LEU A 1 79 ? -9.214 -8.453 10.730 1.00 95.88 79 LEU A CA 1
ATOM 613 C C . LEU A 1 79 ? -10.643 -8.318 10.162 1.00 95.88 79 LEU A C 1
ATOM 615 O O . LEU A 1 79 ? -10.832 -7.613 9.180 1.00 95.88 79 LEU A O 1
ATOM 619 N N . GLN A 1 80 ? -11.641 -8.892 10.846 1.00 96.62 80 GLN A N 1
ATOM 620 C CA . GLN A 1 80 ? -13.064 -8.870 10.460 1.00 96.62 80 GLN A CA 1
ATOM 621 C C . GLN A 1 80 ? -13.884 -7.767 11.154 1.00 96.62 80 GLN A C 1
ATOM 623 O O . GLN A 1 80 ? -15.114 -7.823 11.233 1.00 96.62 80 GLN A O 1
ATOM 628 N N . ARG A 1 81 ? -13.222 -6.779 11.764 1.00 96.50 81 ARG A N 1
ATOM 629 C CA . 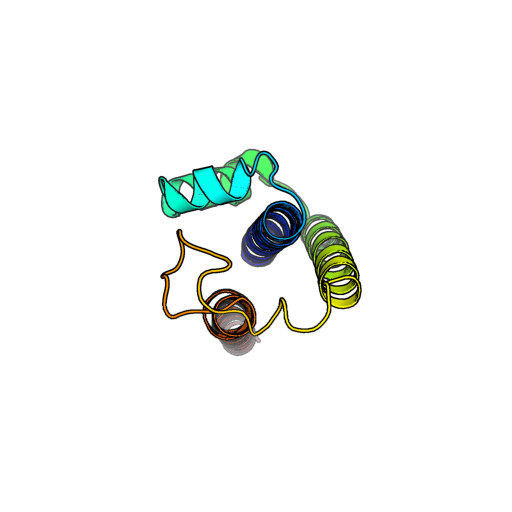ARG A 1 81 ? -13.918 -5.716 12.493 1.00 96.50 81 ARG A CA 1
ATOM 630 C C . ARG A 1 81 ? -14.282 -4.579 11.552 1.00 96.50 81 ARG A C 1
ATOM 632 O O . ARG A 1 81 ? -13.454 -3.716 11.260 1.00 96.50 81 ARG A O 1
ATOM 639 N N . THR A 1 82 ? -15.546 -4.526 11.154 1.00 96.88 82 THR A N 1
ATOM 640 C CA . THR A 1 82 ? -16.079 -3.409 10.366 1.00 96.88 82 THR A CA 1
ATOM 641 C C . THR A 1 82 ? -15.852 -2.071 11.067 1.00 96.88 82 THR A C 1
ATOM 643 O O . THR A 1 82 ? -16.027 -1.961 12.285 1.00 96.88 82 THR A O 1
ATOM 646 N N . GLY A 1 83 ? -15.478 -1.047 10.304 1.00 92.62 83 GLY A N 1
ATOM 647 C CA . GLY A 1 83 ? -15.260 0.303 10.826 1.00 92.62 83 GLY A CA 1
ATOM 648 C C . GLY A 1 83 ? -13.915 0.509 11.530 1.00 92.62 83 GLY A C 1
ATOM 649 O O . GLY A 1 83 ? -13.645 1.620 11.982 1.00 92.62 83 GLY A O 1
ATOM 650 N N . ALA A 1 84 ? -13.044 -0.509 11.579 1.00 92.38 84 ALA A N 1
ATOM 651 C CA . ALA A 1 84 ? -11.660 -0.365 12.048 1.00 92.38 84 ALA A CA 1
ATOM 652 C C . ALA A 1 84 ? -10.802 0.531 11.133 1.00 92.38 84 ALA A C 1
ATOM 654 O O . ALA A 1 84 ? -9.773 1.046 11.560 1.00 92.38 84 ALA A O 1
ATOM 655 N N . ILE A 1 85 ? -11.254 0.763 9.898 1.00 93.88 85 ILE A N 1
ATOM 656 C CA . ILE A 1 85 ? -10.622 1.628 8.893 1.00 93.88 85 ILE A CA 1
ATOM 657 C C . ILE A 1 85 ? -11.616 2.694 8.393 1.00 93.88 85 ILE A C 1
ATOM 659 O O . ILE A 1 85 ? -12.097 2.627 7.260 1.00 93.88 85 ILE A O 1
ATOM 663 N N . PRO A 1 86 ? -11.951 3.717 9.209 1.00 89.62 86 PRO A N 1
ATOM 664 C CA . PRO A 1 86 ? -13.032 4.661 8.898 1.00 89.62 86 PRO A CA 1
ATOM 665 C C . PRO A 1 86 ? -12.879 5.392 7.559 1.00 89.62 86 PRO A C 1
ATOM 667 O O . PRO A 1 86 ? -13.871 5.756 6.933 1.00 89.62 86 PRO A O 1
ATOM 670 N N . TRP A 1 87 ? -11.640 5.605 7.109 1.00 91.38 87 TRP A N 1
ATOM 671 C CA . TRP A 1 87 ? -11.336 6.275 5.846 1.00 91.38 87 TRP A CA 1
ATOM 672 C C . TRP A 1 87 ? -11.596 5.409 4.604 1.00 91.38 87 TRP A C 1
ATOM 674 O O . TRP A 1 87 ? -11.699 5.974 3.518 1.00 91.38 87 TRP A O 1
ATOM 684 N N . TYR A 1 88 ? -11.691 4.084 4.748 1.00 93.94 88 TYR A N 1
ATOM 685 C CA . TYR A 1 88 ? -12.001 3.150 3.658 1.00 93.94 88 TYR A CA 1
ATOM 686 C C . TYR A 1 88 ? -13.514 2.933 3.507 1.00 93.94 88 TYR A C 1
ATOM 688 O O . TYR A 1 88 ? -14.025 2.749 2.405 1.00 93.94 88 TYR A O 1
ATOM 696 N N . GLY A 1 89 ? -14.243 3.025 4.619 1.00 93.88 89 GLY A N 1
ATOM 697 C CA . GLY A 1 89 ? -15.697 2.919 4.680 1.00 93.88 89 GLY A CA 1
ATOM 698 C C . GLY A 1 89 ? -16.124 2.160 5.928 1.00 93.88 89 GLY A C 1
ATOM 699 O O . GLY A 1 89 ? -15.546 1.134 6.271 1.00 93.88 89 GLY A O 1
ATOM 700 N N . ALA A 1 90 ? -17.145 2.661 6.623 1.00 93.31 90 ALA A N 1
ATOM 701 C CA . ALA A 1 90 ? -17.566 2.100 7.908 1.00 93.31 90 ALA 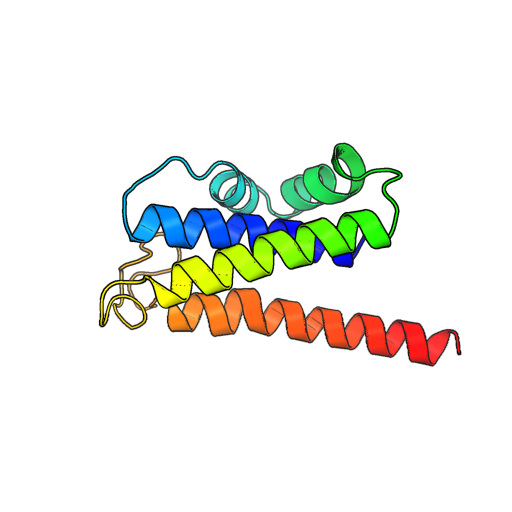A CA 1
ATOM 702 C C . ALA A 1 90 ? -18.105 0.659 7.804 1.00 93.31 90 ALA A C 1
ATOM 704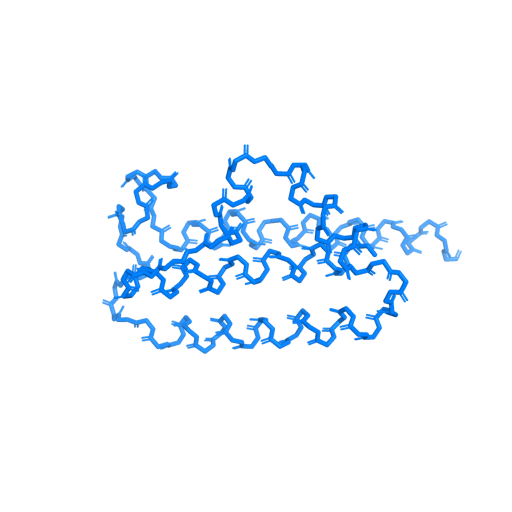 O O . ALA A 1 90 ? -18.100 -0.067 8.794 1.00 93.31 90 ALA A O 1
ATOM 705 N N . GLN A 1 91 ? -18.569 0.256 6.619 1.00 95.38 91 GLN A N 1
ATOM 706 C CA . GLN A 1 91 ? -19.084 -1.083 6.342 1.00 95.38 91 GLN A CA 1
ATOM 707 C C . GLN A 1 91 ? -18.003 -2.128 6.042 1.00 95.38 91 GLN A C 1
ATOM 709 O O . GLN A 1 91 ? -18.334 -3.306 5.995 1.00 95.38 91 GLN A O 1
ATOM 714 N N . TYR A 1 92 ? -16.756 -1.707 5.819 1.00 96.69 92 TYR A N 1
ATOM 715 C CA . TYR A 1 92 ? -15.665 -2.599 5.438 1.00 96.69 92 TYR A CA 1
ATOM 716 C C . TYR A 1 92 ? -14.759 -2.905 6.626 1.00 96.69 92 TYR A C 1
ATOM 718 O O . TYR A 1 92 ? -14.606 -2.089 7.548 1.00 96.69 92 TYR A O 1
ATOM 726 N N . ASP A 1 93 ? -14.149 -4.081 6.585 1.00 97.06 93 ASP A N 1
ATOM 727 C CA . ASP A 1 93 ? -13.108 -4.508 7.511 1.00 97.06 93 ASP A CA 1
ATOM 728 C C . ASP A 1 93 ? -11.723 -4.573 6.832 1.00 97.06 93 ASP A C 1
ATOM 730 O O . ASP A 1 93 ? -11.543 -4.179 5.675 1.00 97.06 93 ASP A O 1
ATOM 734 N N . LEU A 1 94 ? -10.700 -4.998 7.580 1.00 97.19 94 LEU A N 1
ATOM 735 C CA . LEU A 1 94 ? -9.344 -5.117 7.040 1.00 97.19 94 LEU A CA 1
ATOM 736 C C . LEU A 1 94 ? -9.223 -6.253 6.019 1.00 97.19 94 LEU A C 1
ATOM 738 O O . LEU A 1 94 ? -8.390 -6.158 5.118 1.00 97.19 94 LEU A O 1
ATOM 742 N N . GLU A 1 95 ? -10.018 -7.315 6.153 1.00 96.62 95 GLU A N 1
ATOM 743 C CA . GLU A 1 95 ? -10.039 -8.424 5.200 1.00 96.62 95 GLU A CA 1
ATOM 744 C C . GLU A 1 95 ? -10.519 -7.941 3.828 1.00 96.62 95 GLU A C 1
ATOM 746 O O . GLU A 1 95 ? -9.845 -8.196 2.829 1.00 96.62 95 GLU A O 1
ATOM 751 N N . ASP A 1 96 ? -11.600 -7.156 3.790 1.00 97.25 96 ASP A N 1
ATOM 752 C CA . ASP A 1 96 ? -12.112 -6.508 2.580 1.00 97.25 96 ASP A CA 1
ATOM 753 C C . ASP A 1 96 ? -11.050 -5.614 1.930 1.00 97.25 96 ASP A C 1
ATOM 755 O O . ASP A 1 96 ? -10.794 -5.715 0.727 1.00 97.25 96 ASP A O 1
ATOM 759 N N . LEU A 1 97 ? -10.389 -4.757 2.718 1.00 96.94 97 LEU A N 1
ATOM 760 C CA . LEU A 1 97 ? -9.330 -3.884 2.209 1.00 96.94 97 LEU A CA 1
ATOM 761 C C . LEU A 1 97 ? -8.192 -4.702 1.584 1.00 96.94 97 LEU A C 1
ATOM 763 O O . LEU A 1 97 ? -7.765 -4.422 0.461 1.00 96.94 97 LEU A O 1
ATOM 767 N N . ILE A 1 98 ? -7.698 -5.724 2.286 1.00 97.19 98 ILE A N 1
ATOM 768 C CA . ILE A 1 98 ? -6.608 -6.573 1.795 1.00 97.19 98 ILE A CA 1
ATOM 769 C C . ILE A 1 98 ? -7.041 -7.322 0.532 1.00 97.19 98 ILE A C 1
ATOM 771 O O . ILE A 1 98 ? -6.289 -7.355 -0.445 1.00 97.19 98 ILE A O 1
ATOM 775 N N . ALA A 1 99 ? -8.242 -7.896 0.515 1.00 96.62 99 ALA A N 1
ATOM 776 C CA . ALA A 1 99 ? -8.741 -8.678 -0.607 1.00 96.62 99 ALA A CA 1
ATOM 777 C C . ALA A 1 99 ? -8.991 -7.813 -1.851 1.00 96.62 99 ALA A C 1
ATOM 779 O O . ALA A 1 99 ? -8.516 -8.141 -2.944 1.00 96.62 99 ALA A O 1
ATOM 780 N N . TYR A 1 100 ? -9.719 -6.706 -1.701 1.00 95.31 100 TYR A N 1
ATOM 781 C CA . TYR A 1 100 ? -10.162 -5.895 -2.830 1.00 95.31 100 TYR A CA 1
ATOM 782 C C . TYR A 1 100 ? -9.094 -4.913 -3.296 1.00 95.31 100 TYR A C 1
ATOM 784 O O . TYR A 1 100 ? -8.819 -4.846 -4.494 1.00 95.31 100 TYR A O 1
ATOM 792 N N . GLN A 1 101 ? -8.459 -4.18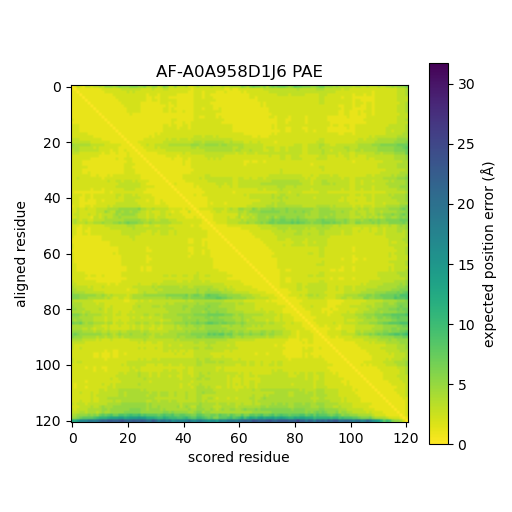5 -2.374 1.00 94.50 101 GLN A N 1
ATOM 793 C CA . GLN A 1 101 ? -7.507 -3.137 -2.739 1.00 94.50 101 GLN A CA 1
ATOM 794 C C . GLN A 1 101 ? -6.116 -3.697 -3.030 1.00 94.50 101 GLN A C 1
ATOM 796 O O . GLN A 1 101 ? -5.499 -3.295 -4.009 1.00 94.50 101 GLN A O 1
ATOM 801 N N . TYR A 1 102 ? -5.599 -4.611 -2.206 1.00 96.88 102 TYR A N 1
ATOM 802 C CA . TYR A 1 102 ? -4.195 -5.029 -2.310 1.00 96.88 102 TYR A CA 1
ATOM 803 C C . TYR A 1 102 ? -4.014 -6.307 -3.124 1.00 96.88 102 TYR A C 1
ATOM 805 O O . TYR A 1 102 ? -3.234 -6.341 -4.080 1.00 96.88 102 TYR A O 1
ATOM 813 N N . TYR A 1 103 ? -4.752 -7.364 -2.795 1.00 96.44 103 TYR A N 1
ATOM 814 C CA . TYR A 1 103 ? -4.682 -8.623 -3.526 1.00 96.44 103 TYR A CA 1
ATOM 815 C C . TYR A 1 103 ? -5.250 -8.484 -4.942 1.00 96.44 103 TYR A C 1
ATOM 817 O O . TYR A 1 103 ? -4.607 -8.920 -5.900 1.00 96.44 103 TYR A O 1
ATOM 825 N N . GLY A 1 104 ? -6.407 -7.829 -5.095 1.00 96.62 104 GLY A N 1
ATOM 826 C CA . GLY A 1 104 ? -6.996 -7.519 -6.400 1.00 96.62 104 GLY A CA 1
ATOM 827 C C . GLY A 1 104 ? -6.026 -6.771 -7.320 1.00 96.62 104 GLY A C 1
ATOM 828 O O . GLY A 1 104 ? -5.747 -7.226 -8.429 1.00 96.62 104 GLY A O 1
ATOM 829 N N . HIS A 1 105 ? -5.424 -5.695 -6.819 1.00 94.94 105 HIS A N 1
ATOM 830 C CA . HIS A 1 105 ? -4.446 -4.888 -7.552 1.00 94.94 105 HIS A CA 1
ATOM 831 C C . HIS A 1 105 ? -3.186 -5.680 -7.938 1.00 94.94 105 HIS A C 1
ATOM 833 O O . HIS A 1 105 ? -2.735 -5.645 -9.084 1.00 94.94 105 HIS A O 1
ATOM 839 N N . LYS A 1 106 ? -2.647 -6.501 -7.026 1.00 94.94 106 LYS A N 1
ATOM 840 C CA . LYS A 1 106 ? -1.506 -7.380 -7.337 1.00 94.94 106 LYS A CA 1
ATOM 841 C C . LYS A 1 106 ? -1.840 -8.403 -8.426 1.00 94.94 106 LYS A C 1
ATOM 843 O O . LYS A 1 106 ? -0.999 -8.705 -9.279 1.00 94.94 106 LYS A O 1
ATOM 848 N N . ARG A 1 107 ? -3.064 -8.942 -8.429 1.00 97.00 107 ARG A N 1
ATOM 849 C CA . ARG A 1 107 ? -3.529 -9.865 -9.476 1.00 97.00 107 ARG A CA 1
A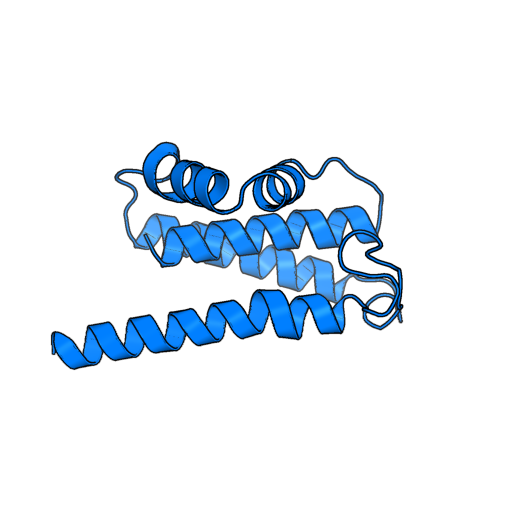TOM 850 C C . ARG A 1 107 ? -3.656 -9.186 -10.831 1.00 97.00 107 ARG A C 1
ATOM 852 O O . ARG A 1 107 ? -3.244 -9.780 -11.825 1.00 97.00 107 ARG A O 1
ATOM 859 N N . GLU A 1 108 ? -4.194 -7.972 -10.873 1.00 96.62 108 GLU A N 1
ATOM 860 C CA . GLU A 1 108 ? -4.275 -7.179 -12.101 1.00 96.62 108 GLU A CA 1
ATOM 861 C C . GLU A 1 108 ? -2.884 -7.005 -12.725 1.00 96.62 108 GLU A C 1
ATOM 863 O O . GLU A 1 108 ? -2.662 -7.370 -13.883 1.00 96.62 108 GLU A O 1
ATOM 868 N N . HIS A 1 109 ? -1.911 -6.563 -11.928 1.00 96.00 109 HIS A N 1
ATOM 869 C CA . HIS A 1 109 ? -0.534 -6.393 -12.387 1.00 96.00 109 HIS A CA 1
ATOM 870 C C . HIS A 1 109 ? 0.147 -7.709 -12.772 1.00 96.00 109 HIS A C 1
ATOM 872 O O . HIS A 1 109 ? 0.919 -7.747 -13.730 1.00 96.00 109 HIS A O 1
ATOM 878 N N . SER A 1 110 ? -0.180 -8.818 -12.105 1.00 94.12 110 SER A N 1
ATOM 879 C CA . SER A 1 110 ? 0.285 -10.148 -12.525 1.00 94.12 110 SER A CA 1
ATOM 880 C C . SER A 1 110 ? -0.202 -10.497 -13.940 1.00 94.12 110 SER A C 1
ATOM 882 O O . SER A 1 110 ? 0.563 -11.036 -14.741 1.00 94.12 110 SER A O 1
ATOM 884 N N . GLY A 1 111 ? -1.442 -10.131 -14.288 1.00 95.25 111 GLY A N 1
ATOM 885 C CA . GLY A 1 111 ? -1.968 -10.267 -15.650 1.00 95.25 111 GLY A CA 1
ATOM 886 C C . GLY A 1 111 ? -1.231 -9.391 -16.671 1.00 95.25 111 GLY A C 1
ATOM 887 O O . GLY A 1 111 ? -0.958 -9.836 -17.789 1.00 95.25 111 GLY A O 1
ATOM 888 N N . GLN A 1 112 ? -0.839 -8.174 -16.287 1.00 94.25 112 GLN A N 1
ATOM 889 C CA . GLN A 1 112 ? -0.039 -7.283 -17.137 1.00 94.25 112 GLN A CA 1
ATOM 890 C C . GLN A 1 112 ? 1.362 -7.854 -17.402 1.00 94.25 112 GLN A C 1
ATOM 892 O O . GLN A 1 112 ? 1.804 -7.875 -18.550 1.00 94.25 112 GLN A O 1
ATOM 897 N N . VAL A 1 113 ? 2.033 -8.387 -16.373 1.00 93.94 113 VAL A N 1
ATOM 898 C CA . VAL A 1 113 ? 3.338 -9.060 -16.515 1.00 93.94 113 VAL A CA 1
ATOM 899 C C . VAL A 1 113 ? 3.229 -10.266 -17.443 1.00 93.94 113 VAL A C 1
ATOM 901 O O . VAL A 1 113 ? 4.065 -10.437 -18.331 1.00 93.94 113 VAL A O 1
ATOM 904 N N . GLN A 1 114 ? 2.187 -11.085 -17.279 1.00 94.88 114 GLN A N 1
ATOM 905 C CA . GLN A 1 114 ? 1.937 -12.210 -18.175 1.00 94.88 114 GLN A CA 1
ATOM 906 C C . GLN A 1 114 ? 1.750 -11.737 -19.622 1.00 94.88 114 GLN A C 1
ATOM 908 O O . GLN A 1 114 ? 2.413 -12.253 -20.517 1.00 94.88 114 GLN A O 1
ATOM 913 N N . THR A 1 115 ? 0.904 -10.730 -19.843 1.00 95.62 115 THR A N 1
ATOM 914 C CA . THR A 1 115 ? 0.636 -10.168 -21.176 1.00 95.62 115 THR A CA 1
ATOM 915 C C . THR A 1 115 ? 1.907 -9.619 -21.822 1.00 95.62 115 THR A C 1
ATOM 917 O O . THR A 1 115 ? 2.166 -9.870 -22.998 1.00 95.62 115 THR A O 1
ATOM 920 N N . PHE A 1 116 ? 2.732 -8.903 -21.054 1.00 94.62 116 PHE A N 1
ATOM 921 C CA . PHE A 1 116 ? 4.019 -8.394 -21.519 1.00 94.62 116 PHE A CA 1
ATOM 922 C C . PHE A 1 116 ? 4.946 -9.540 -21.934 1.00 94.62 116 PHE A C 1
ATOM 924 O O . PHE A 1 116 ? 5.449 -9.555 -23.055 1.00 94.62 116 PHE A O 1
ATOM 931 N N . ARG A 1 117 ? 5.124 -10.538 -21.061 1.00 94.69 117 ARG A N 1
ATOM 932 C CA . ARG A 1 117 ? 5.949 -11.716 -21.349 1.00 94.69 117 ARG A CA 1
ATOM 933 C C . ARG A 1 117 ? 5.474 -12.436 -22.608 1.00 94.69 117 ARG A C 1
ATOM 935 O O . ARG A 1 117 ? 6.298 -12.818 -23.425 1.00 94.69 117 ARG A O 1
ATOM 942 N N . ASP A 1 118 ? 4.170 -12.637 -22.758 1.00 95.94 118 ASP A N 1
ATOM 943 C CA . ASP A 1 118 ? 3.609 -13.381 -23.886 1.00 95.94 118 ASP A CA 1
ATOM 944 C C . ASP A 1 118 ? 3.757 -12.610 -25.212 1.00 95.94 118 ASP A C 1
ATOM 946 O O . ASP A 1 118 ? 3.926 -13.231 -26.258 1.00 95.94 118 ASP A O 1
ATOM 950 N N . ARG A 1 119 ? 3.767 -11.269 -25.175 1.00 95.62 119 ARG A N 1
ATOM 951 C CA . ARG A 1 119 ? 4.000 -10.407 -26.348 1.00 95.62 119 ARG A CA 1
ATOM 952 C C . ARG A 1 119 ? 5.459 -10.373 -26.813 1.00 95.62 119 ARG A C 1
ATOM 954 O O . ARG A 1 119 ? 5.696 -10.206 -28.006 1.00 95.62 119 ARG A O 1
ATOM 961 N N . PHE A 1 120 ? 6.412 -10.460 -25.887 1.00 91.81 120 PHE A N 1
ATOM 962 C CA . PHE A 1 120 ? 7.849 -10.291 -26.158 1.00 91.81 120 PHE A CA 1
ATOM 963 C C . PHE A 1 120 ? 8.654 -11.586 -25.978 1.00 91.81 120 PHE A C 1
ATOM 965 O O . PHE A 1 120 ? 9.857 -11.540 -25.722 1.00 91.81 120 PHE A O 1
ATOM 972 N N . ARG A 1 121 ? 7.975 -12.730 -26.081 1.00 61.59 121 ARG A N 1
ATOM 973 C CA . ARG A 1 121 ? 8.590 -14.057 -26.132 1.00 61.59 121 ARG A CA 1
ATOM 974 C C . ARG A 1 121 ? 9.173 -14.374 -27.501 1.00 61.59 121 ARG A C 1
ATOM 976 O O . ARG A 1 121 ? 8.567 -13.958 -28.511 1.00 61.59 121 ARG A O 1
#

Mean predicted aligned error: 2.75 Å

Solvent-accessible surface area (backbone atoms only — not comparable to full-atom values): 6572 Å² total; per-residue (Å²): 98,72,53,36,48,54,24,54,52,32,49,26,49,40,38,53,58,47,30,65,77,50,84,56,90,41,69,59,48,52,41,40,70,75,36,54,64,63,37,47,48,44,53,28,66,58,72,43,52,91,58,52,70,66,59,30,46,52,50,28,52,53,32,46,51,49,37,54,51,54,63,72,68,51,61,88,68,53,50,75,29,56,39,66,44,63,90,84,32,58,86,37,24,53,52,53,47,45,51,58,61,50,49,42,49,52,51,52,51,50,51,51,52,49,53,50,50,68,71,74,105

Sequence (121 aa):
DLVAHLASFELVLVEVLQDVVTPCPTPLRDALKADGQAFNDHQVDELRNGWTYERCLEEYLAAHEQVRGLVSDLPAGLLQRTGAIPWYGAQYDLEDLIAYQYYGHKREHSGQVQTFRDRFR